Protein AF-A0AAE3S9B0-F1 (afdb_monomer)

Nearest PDB structures (foldseek):
  7q3e-assembly1_A  TM=8.679E-01  e=1.478E-01  Mus musculus
  3nm7-assembly2_D  TM=7.736E-01  e=1.319E-01  Borreliella burgdorferi
  3nm7-assembly1_A  TM=7.515E-01  e=1.319E-01  Borreliella burgdorferi
  3blz-assembly1_D  TM=7.145E-01  e=7.269E-01  Shewanella baltica OS155
  5ly5-assembly1_A-2  TM=7.297E-01  e=1.023E+00  Pyrobaculum calidifontis

Sequence (52 aa):
LDRTEFESLTRQEVQIQGPDGLFYILDYQMIETPDGWQINGVQVIPAPDVFS

Structure (mmCIF, N/CA/C/O backbone):
data_AF-A0AAE3S9B0-F1
#
_entry.id   AF-A0AAE3S9B0-F1
#
loop_
_atom_site.group_PDB
_atom_site.id
_atom_site.type_symbol
_atom_site.label_atom_id
_atom_site.label_alt_id
_atom_site.label_comp_id
_atom_site.label_asym_id
_atom_site.label_entity_id
_atom_site.label_seq_id
_atom_site.pdbx_PDB_ins_code
_atom_site.Cartn_x
_atom_site.Cartn_y
_atom_site.Cartn_z
_atom_site.occupancy
_atom_site.B_iso_or_equiv
_atom_site.auth_seq_id
_atom_site.auth_comp_id
_atom_site.auth_asym_id
_atom_site.auth_atom_id
_atom_site.pdbx_PDB_model_num
ATOM 1 N N . LEU A 1 1 ? 13.422 -2.536 4.556 1.00 63.09 1 LEU A N 1
ATOM 2 C CA . LEU A 1 1 ? 12.025 -2.653 5.018 1.00 63.09 1 LEU A CA 1
ATOM 3 C C . LEU A 1 1 ? 11.914 -1.622 6.095 1.00 63.09 1 LEU A C 1
ATOM 5 O O . LEU A 1 1 ? 12.502 -1.783 7.160 1.00 63.09 1 LEU A O 1
ATOM 9 N N . ASP A 1 2 ? 11.282 -0.530 5.723 1.00 74.69 2 ASP A N 1
ATOM 10 C CA . ASP A 1 2 ? 11.333 0.714 6.460 1.00 74.69 2 ASP A CA 1
ATOM 11 C C . ASP A 1 2 ? 9.953 0.905 7.070 1.00 74.69 2 ASP A C 1
ATOM 13 O O . ASP A 1 2 ? 8.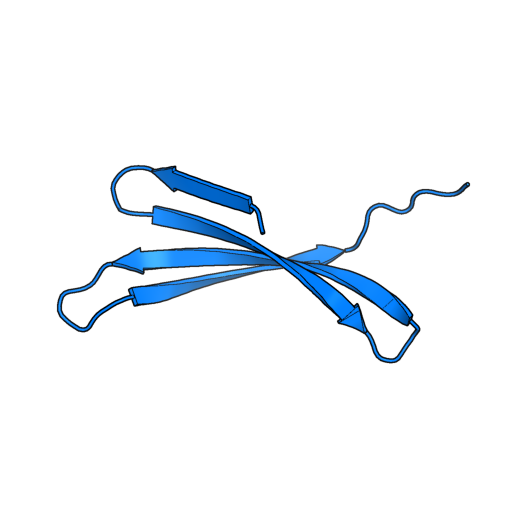932 0.745 6.393 1.00 74.69 2 ASP A O 1
ATOM 17 N N . ARG A 1 3 ? 9.928 1.116 8.388 1.00 81.31 3 ARG A N 1
ATOM 18 C CA . ARG A 1 3 ? 8.702 1.184 9.180 1.00 81.31 3 ARG A CA 1
ATOM 19 C C . ARG A 1 3 ? 8.651 2.502 9.925 1.00 81.31 3 ARG A C 1
ATOM 21 O O . ARG A 1 3 ? 9.617 2.882 10.585 1.00 81.31 3 ARG A O 1
ATOM 28 N N . THR A 1 4 ? 7.510 3.171 9.856 1.00 84.56 4 THR A N 1
ATOM 29 C CA . THR A 1 4 ? 7.225 4.363 10.659 1.00 84.56 4 THR A CA 1
ATOM 30 C C . THR A 1 4 ? 5.904 4.165 11.385 1.00 84.56 4 THR A C 1
ATOM 32 O O . THR A 1 4 ? 4.931 3.710 10.791 1.00 84.56 4 THR A O 1
ATOM 35 N N . GLU A 1 5 ? 5.871 4.475 12.676 1.00 80.62 5 GLU A N 1
ATOM 36 C CA . GLU A 1 5 ? 4.717 4.245 13.548 1.00 80.62 5 GLU A CA 1
ATOM 37 C C . GLU A 1 5 ? 4.181 5.597 14.043 1.00 80.62 5 GLU A C 1
ATOM 39 O O . GLU A 1 5 ? 4.933 6.392 14.606 1.00 80.62 5 GLU A O 1
ATOM 44 N N . PHE A 1 6 ? 2.890 5.858 13.825 1.00 77.06 6 PHE A N 1
ATOM 45 C CA . PHE A 1 6 ? 2.170 7.038 14.313 1.00 77.06 6 PHE A CA 1
ATOM 46 C C . PHE A 1 6 ? 0.892 6.592 15.015 1.00 77.06 6 PHE A C 1
ATOM 48 O O . PHE A 1 6 ? -0.009 6.141 14.329 1.00 77.06 6 PHE A O 1
ATOM 55 N N . GLU A 1 7 ? 0.796 6.744 16.338 1.00 77.94 7 GLU A N 1
ATOM 56 C CA . GLU A 1 7 ? -0.359 6.384 17.192 1.00 77.94 7 GLU A CA 1
ATOM 57 C C . GLU A 1 7 ? -1.057 5.050 16.848 1.00 77.94 7 GLU A C 1
ATOM 59 O O . GLU A 1 7 ? -0.826 4.056 17.527 1.00 77.94 7 GLU A O 1
ATOM 64 N N . SER A 1 8 ? -1.918 5.027 15.825 1.00 77.12 8 SER A N 1
ATOM 65 C CA . SER A 1 8 ? -2.703 3.866 15.365 1.00 77.12 8 SER A CA 1
ATOM 66 C C . SER A 1 8 ? -2.417 3.433 13.918 1.00 77.12 8 SER A C 1
ATOM 68 O O . SER A 1 8 ? -3.050 2.504 13.422 1.00 77.12 8 SER A O 1
ATOM 70 N N . LEU A 1 9 ? -1.514 4.124 13.221 1.00 83.19 9 LEU A N 1
ATOM 71 C CA . LEU A 1 9 ? -1.161 3.913 11.823 1.00 83.19 9 LEU A CA 1
ATOM 72 C C . LEU A 1 9 ? 0.315 3.516 11.714 1.00 83.19 9 LEU A C 1
ATOM 74 O O . LEU A 1 9 ? 1.223 4.278 12.055 1.00 83.19 9 LEU A O 1
ATOM 78 N N . THR A 1 10 ? 0.558 2.328 11.180 1.00 91.25 10 THR A N 1
ATOM 79 C CA . THR A 1 10 ? 1.895 1.856 10.827 1.00 91.25 10 THR A CA 1
ATOM 80 C C . THR A 1 10 ? 2.070 1.955 9.322 1.00 91.25 10 THR A C 1
ATOM 82 O O . THR A 1 10 ? 1.309 1.365 8.559 1.00 91.25 10 THR A O 1
ATOM 85 N N . ARG A 1 11 ? 3.092 2.689 8.889 1.00 93.06 11 ARG A N 1
ATOM 86 C CA . ARG A 1 11 ? 3.523 2.752 7.493 1.00 93.06 11 ARG A CA 1
ATOM 87 C C . ARG A 1 11 ? 4.639 1.738 7.264 1.00 93.06 11 ARG A C 1
ATOM 89 O O . ARG A 1 11 ? 5.579 1.686 8.061 1.00 93.06 11 ARG A O 1
ATOM 96 N N . GLN A 1 12 ? 4.550 0.961 6.191 1.00 91.31 12 GLN A N 1
ATOM 97 C CA . GLN A 1 12 ? 5.564 -0.015 5.806 1.00 91.31 12 GLN A CA 1
ATOM 98 C C . GLN A 1 12 ? 5.886 0.090 4.317 1.00 91.31 12 GLN A C 1
ATOM 100 O O . GLN A 1 12 ? 5.010 -0.089 3.473 1.00 91.31 12 GLN A O 1
ATOM 105 N N . GLU A 1 13 ? 7.164 0.296 4.004 1.00 92.94 13 GLU A N 1
ATOM 106 C CA . GLU A 1 13 ? 7.657 0.310 2.628 1.00 92.94 13 GLU A CA 1
ATOM 107 C C . GLU A 1 13 ? 8.272 -1.038 2.246 1.00 92.94 13 GLU A C 1
ATOM 109 O O . GLU A 1 13 ? 9.161 -1.575 2.923 1.00 92.94 13 GLU A O 1
ATOM 114 N N . VAL A 1 14 ? 7.785 -1.588 1.133 1.00 91.69 14 VAL A N 1
ATOM 115 C CA . VAL A 1 14 ? 8.241 -2.854 0.560 1.00 91.69 14 VAL A CA 1
ATOM 116 C C . VAL A 1 14 ? 8.667 -2.625 -0.881 1.00 91.69 14 VAL A C 1
ATOM 118 O O . VAL A 1 14 ? 7.857 -2.248 -1.721 1.00 91.69 14 VAL A O 1
ATOM 121 N N . GLN A 1 15 ? 9.933 -2.895 -1.181 1.00 91.69 15 GLN A N 1
ATOM 122 C CA . GLN A 1 15 ? 10.430 -2.898 -2.551 1.00 91.69 15 GLN A CA 1
ATOM 123 C C . GLN A 1 15 ? 10.213 -4.276 -3.184 1.00 91.69 15 GLN A C 1
ATOM 125 O O . GLN A 1 15 ? 10.567 -5.298 -2.595 1.00 91.69 15 GLN A O 1
ATOM 130 N N . ILE A 1 16 ? 9.665 -4.295 -4.396 1.00 90.44 16 ILE A N 1
ATOM 131 C CA . ILE A 1 16 ? 9.483 -5.502 -5.208 1.00 90.44 16 ILE A CA 1
ATOM 132 C C . ILE A 1 16 ? 10.093 -5.303 -6.595 1.00 90.44 16 ILE A C 1
ATOM 134 O O . ILE A 1 16 ? 10.171 -4.176 -7.080 1.00 90.44 16 ILE A O 1
ATOM 138 N N . GLN A 1 17 ?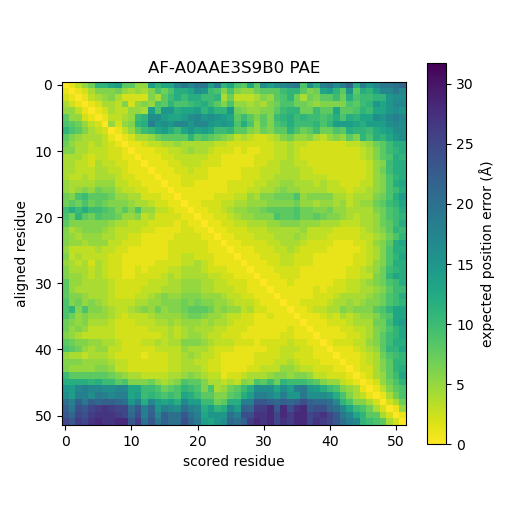 10.505 -6.395 -7.237 1.00 91.56 17 GLN A N 1
ATOM 139 C CA . GLN A 1 17 ? 10.901 -6.396 -8.644 1.00 91.56 17 GLN A CA 1
ATOM 140 C C . GLN A 1 17 ? 9.761 -6.966 -9.494 1.00 91.56 17 GLN A C 1
ATOM 142 O O . GLN A 1 17 ? 9.260 -8.056 -9.212 1.00 91.56 17 GLN A O 1
ATOM 147 N N . GLY A 1 18 ? 9.342 -6.216 -10.510 1.00 87.75 18 GLY A N 1
ATOM 148 C CA . GLY A 1 18 ? 8.349 -6.632 -11.489 1.00 87.75 18 GLY A CA 1
ATOM 149 C C . GLY A 1 18 ? 8.906 -7.623 -12.518 1.00 87.75 18 GLY A C 1
ATOM 150 O O . GLY A 1 18 ? 10.120 -7.810 -12.628 1.00 87.75 18 GLY A O 1
ATOM 151 N N . PRO A 1 19 ? 8.028 -8.269 -13.304 1.00 89.75 19 PRO A N 1
ATOM 152 C CA . PRO A 1 19 ? 8.430 -9.219 -14.346 1.00 89.75 19 PRO A CA 1
ATOM 153 C C . PRO A 1 19 ? 9.180 -8.564 -15.518 1.00 89.75 19 PRO A C 1
ATOM 155 O O . PRO A 1 19 ? 9.878 -9.245 -16.262 1.00 89.75 19 PRO A O 1
ATOM 158 N N . ASP A 1 20 ? 9.045 -7.251 -15.676 1.00 87.88 20 ASP A N 1
ATOM 159 C CA . ASP A 1 20 ? 9.796 -6.397 -16.598 1.00 87.88 20 ASP A CA 1
ATOM 160 C C . ASP A 1 20 ? 11.192 -6.015 -16.072 1.00 87.88 20 ASP A C 1
ATOM 162 O O . ASP A 1 20 ? 11.971 -5.374 -16.775 1.00 87.88 20 ASP A O 1
ATOM 166 N N . GLY A 1 21 ? 11.526 -6.426 -14.845 1.00 87.81 21 GLY A N 1
ATOM 167 C CA . GLY A 1 21 ? 12.792 -6.135 -14.182 1.00 87.81 21 GLY A CA 1
ATOM 168 C C . GLY A 1 21 ? 12.827 -4.785 -13.466 1.00 87.81 21 GLY A C 1
ATOM 169 O O . GLY A 1 21 ? 13.834 -4.502 -12.812 1.00 87.81 21 GLY A O 1
ATOM 170 N N . LEU A 1 22 ? 11.756 -3.985 -13.541 1.00 86.44 22 LEU A N 1
ATOM 171 C CA . LEU A 1 22 ? 11.648 -2.697 -12.856 1.00 86.44 22 LEU A CA 1
ATOM 172 C C . LEU A 1 22 ? 11.367 -2.885 -11.365 1.00 86.44 22 LEU A C 1
ATOM 174 O O . LEU A 1 22 ? 10.726 -3.849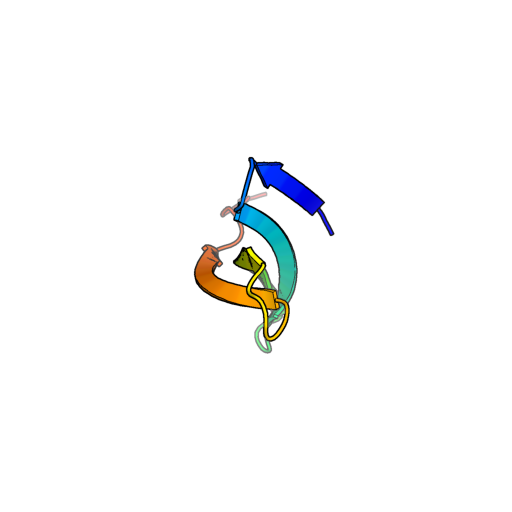 -10.950 1.00 86.44 22 LEU A O 1
ATOM 178 N N . PHE A 1 23 ? 11.840 -1.948 -10.544 1.00 87.94 23 PHE A N 1
ATOM 179 C CA . PHE A 1 23 ? 11.512 -1.929 -9.122 1.00 87.94 23 PHE A CA 1
ATOM 180 C C . PHE A 1 23 ? 10.296 -1.049 -8.850 1.00 87.94 23 PHE A C 1
ATOM 182 O O . PHE A 1 23 ? 10.140 0.021 -9.434 1.00 87.94 23 PHE A O 1
ATOM 189 N N . TYR A 1 24 ? 9.473 -1.486 -7.906 1.00 87.44 24 TYR A N 1
ATOM 190 C CA . TYR A 1 24 ? 8.339 -0.732 -7.384 1.00 87.44 24 TYR A CA 1
ATOM 191 C C . TYR A 1 24 ? 8.438 -0.679 -5.868 1.00 87.44 24 TYR A C 1
ATOM 193 O O . TYR A 1 24 ? 8.885 -1.645 -5.244 1.00 87.44 24 TYR A O 1
ATOM 201 N N . ILE A 1 25 ? 7.989 0.424 -5.276 1.00 92.06 25 ILE A N 1
ATOM 202 C CA . ILE A 1 25 ? 7.803 0.519 -3.831 1.00 92.06 25 ILE A CA 1
ATOM 203 C C . ILE A 1 25 ? 6.306 0.451 -3.551 1.00 92.06 25 ILE A C 1
ATOM 205 O O . ILE A 1 25 ? 5.513 1.205 -4.110 1.00 92.06 25 ILE A O 1
ATOM 209 N N . LEU A 1 26 ? 5.920 -0.474 -2.682 1.00 93.56 26 LEU A N 1
ATOM 210 C CA . LEU A 1 26 ? 4.587 -0.548 -2.113 1.00 93.56 26 LEU A CA 1
ATOM 211 C C . LEU A 1 26 ? 4.618 0.117 -0.743 1.00 93.56 26 LEU A C 1
ATOM 213 O O . LEU A 1 26 ? 5.354 -0.318 0.144 1.00 93.56 26 LEU A O 1
ATOM 217 N N . ASP A 1 27 ? 3.815 1.158 -0.589 1.00 94.19 27 ASP A N 1
ATOM 218 C CA . ASP A 1 27 ? 3.594 1.853 0.670 1.00 94.19 27 ASP A CA 1
ATOM 219 C C . ASP A 1 27 ? 2.291 1.339 1.292 1.00 94.19 27 ASP A C 1
ATOM 221 O O . ASP A 1 27 ? 1.189 1.627 0.809 1.00 94.19 27 ASP A O 1
ATOM 225 N N . TYR A 1 28 ? 2.436 0.512 2.326 1.00 94.94 28 TYR A N 1
ATOM 226 C CA . TYR A 1 28 ? 1.331 -0.048 3.088 1.00 94.94 28 TYR A CA 1
ATOM 227 C C . TYR A 1 28 ? 1.033 0.809 4.307 1.00 94.94 28 TYR A C 1
ATOM 229 O O . TYR A 1 28 ? 1.906 1.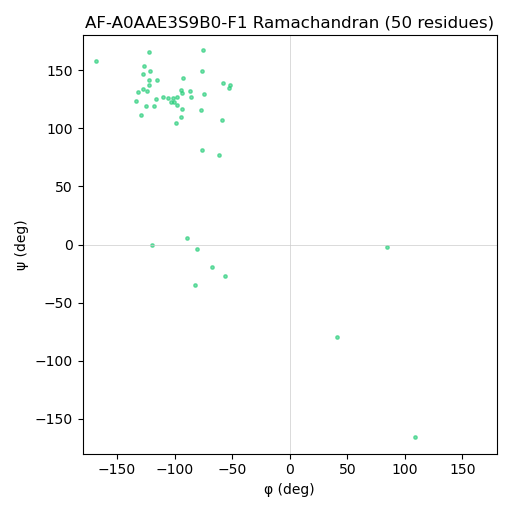068 5.133 1.00 94.94 28 TYR A O 1
ATOM 237 N N . GLN A 1 29 ? -0.240 1.145 4.472 1.00 94.75 29 GLN A N 1
ATOM 238 C CA . GLN A 1 29 ? -0.777 1.663 5.719 1.00 94.75 29 GLN A CA 1
ATOM 239 C C . GLN A 1 29 ? -1.497 0.533 6.439 1.00 94.75 29 GLN A C 1
ATOM 241 O O . GLN A 1 29 ? -2.436 -0.055 5.902 1.00 94.75 29 GLN A O 1
ATOM 246 N N . MET A 1 30 ? -1.068 0.252 7.658 1.00 95.12 30 MET A N 1
ATOM 247 C CA . MET A 1 30 ? -1.603 -0.786 8.521 1.00 95.12 30 MET A CA 1
ATOM 248 C C . MET A 1 30 ? -2.232 -0.142 9.754 1.00 95.12 30 MET A C 1
ATOM 250 O O . MET A 1 30 ? -1.690 0.820 10.295 1.00 95.12 30 MET A O 1
ATOM 254 N N . ILE A 1 31 ? -3.357 -0.687 10.20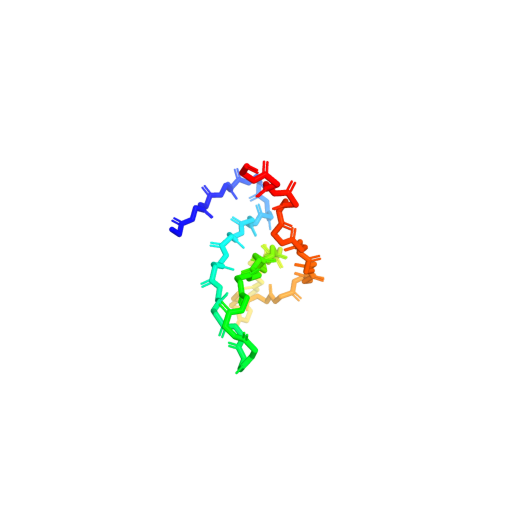3 1.00 94.06 31 ILE A N 1
ATOM 255 C CA . ILE A 1 31 ? -4.000 -0.317 11.467 1.00 94.06 31 ILE A CA 1
ATOM 256 C C . ILE A 1 31 ? -4.131 -1.557 12.346 1.00 94.06 31 ILE A C 1
ATOM 258 O O . ILE A 1 31 ? -4.406 -2.655 11.851 1.00 94.06 31 ILE A O 1
ATOM 262 N N . GLU A 1 32 ? -3.927 -1.392 13.648 1.00 92.81 32 GLU A N 1
ATOM 263 C CA . GLU A 1 32 ? -4.139 -2.463 14.619 1.00 92.81 32 GLU A CA 1
ATOM 264 C C . GLU A 1 32 ? -5.611 -2.484 15.048 1.00 92.81 32 GLU A C 1
ATOM 266 O O . GLU A 1 32 ? -6.178 -1.467 15.451 1.00 92.81 32 GLU A O 1
ATOM 271 N N . THR A 1 33 ? -6.251 -3.646 14.935 1.00 91.81 33 THR A N 1
ATOM 272 C CA . THR A 1 33 ? -7.646 -3.875 15.336 1.00 91.81 33 THR A CA 1
ATOM 273 C C . THR A 1 33 ? -7.710 -5.008 16.365 1.00 91.81 33 THR A C 1
ATOM 275 O O . THR A 1 33 ? -6.744 -5.763 16.489 1.00 91.81 33 THR A O 1
ATOM 278 N N . PRO A 1 34 ? -8.833 -5.195 17.084 1.00 95.69 34 PRO A N 1
ATOM 279 C CA . PRO A 1 34 ? -8.986 -6.332 17.995 1.00 95.69 34 PRO A CA 1
ATOM 280 C C . PRO A 1 34 ? -8.789 -7.705 17.328 1.00 95.69 34 PRO A C 1
ATOM 282 O O . PRO A 1 34 ? -8.358 -8.644 17.991 1.00 95.69 34 PRO A O 1
ATOM 285 N N . ASP A 1 35 ? -9.052 -7.807 16.022 1.00 94.75 35 ASP A N 1
ATOM 286 C CA . ASP A 1 35 ? -8.875 -9.027 15.225 1.00 94.75 35 ASP A CA 1
ATOM 287 C C . ASP A 1 35 ? -7.462 -9.148 14.610 1.00 94.75 35 ASP A C 1
ATOM 289 O O . ASP A 1 35 ? -7.185 -10.067 13.839 1.00 94.75 35 ASP A O 1
ATOM 293 N N . GLY A 1 36 ? -6.555 -8.224 14.949 1.00 93.06 36 GLY A N 1
ATOM 294 C CA . GLY A 1 36 ? -5.180 -8.153 14.455 1.00 93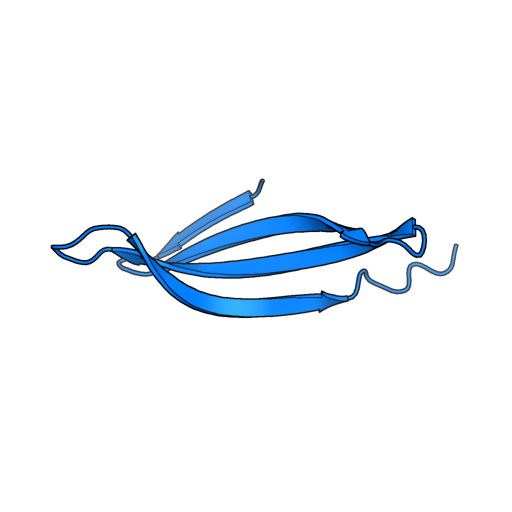.06 36 GLY A CA 1
ATOM 295 C C . GLY A 1 36 ? -4.930 -6.993 13.487 1.00 93.06 36 GLY A C 1
ATOM 296 O O . GLY A 1 36 ? -5.716 -6.049 13.378 1.00 93.06 36 GLY A O 1
ATOM 297 N N . TRP A 1 37 ? -3.799 -7.053 12.786 1.00 93.19 37 TRP A N 1
ATOM 298 C CA . TRP A 1 37 ? -3.384 -6.026 11.831 1.00 93.19 37 TRP A CA 1
ATOM 299 C C . TRP A 1 37 ? -4.189 -6.102 10.537 1.00 93.19 37 TRP A C 1
ATOM 301 O O . TRP A 1 37 ? -4.273 -7.157 9.909 1.00 93.19 37 TRP A O 1
ATOM 311 N N . GLN A 1 38 ? -4.724 -4.963 10.108 1.00 94.31 38 GLN A N 1
ATOM 312 C CA . GLN A 1 38 ? -5.458 -4.83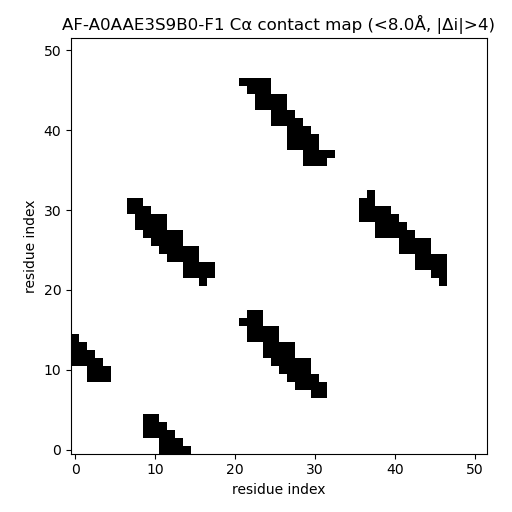7 8.854 1.00 94.31 38 GLN A CA 1
ATOM 313 C C . GLN A 1 38 ? -4.808 -3.804 7.939 1.00 94.31 38 GLN A C 1
ATOM 315 O O . GLN A 1 38 ? -4.211 -2.830 8.398 1.00 94.31 38 GLN A O 1
ATOM 320 N N . ILE A 1 39 ? -4.945 -4.019 6.631 1.00 94.94 39 ILE A N 1
ATOM 321 C CA . ILE A 1 39 ? -4.512 -3.058 5.618 1.00 94.94 39 ILE A CA 1
ATOM 322 C C . ILE A 1 39 ? -5.547 -1.935 5.566 1.00 94.94 39 ILE A C 1
ATOM 324 O O . ILE A 1 39 ? -6.692 -2.156 5.181 1.00 94.94 39 ILE A O 1
ATOM 328 N N . ASN A 1 40 ? -5.125 -0.728 5.923 1.00 93.88 40 ASN A N 1
ATOM 329 C CA . ASN A 1 40 ? -5.908 0.493 5.764 1.00 93.88 40 ASN A CA 1
ATOM 330 C C . ASN A 1 40 ? -5.806 1.047 4.336 1.00 93.88 40 ASN A C 1
ATOM 332 O O . ASN A 1 40 ? -6.772 1.578 3.795 1.00 93.88 40 ASN A O 1
ATOM 336 N N . GLY A 1 41 ? -4.638 0.905 3.703 1.00 94.38 41 GLY A N 1
ATOM 337 C CA . GLY A 1 41 ? -4.416 1.372 2.339 1.00 94.38 41 GLY A CA 1
ATOM 338 C C . GLY A 1 41 ? -3.117 0.860 1.732 1.00 94.38 41 GLY A C 1
ATOM 339 O O . GLY A 1 41 ? -2.183 0.495 2.445 1.00 94.38 41 GLY A O 1
ATOM 340 N N . VAL A 1 42 ? -3.072 0.847 0.400 1.00 95.12 42 VAL A N 1
ATOM 341 C CA . VAL A 1 42 ? -1.882 0.505 -0.389 1.00 95.12 42 VAL A CA 1
ATOM 342 C C . VAL A 1 42 ? -1.693 1.569 -1.456 1.00 95.12 42 VAL A C 1
ATOM 344 O O . VAL A 1 42 ? -2.646 1.908 -2.161 1.00 95.12 42 VAL A O 1
ATOM 347 N N . GLN A 1 43 ? -0.478 2.090 -1.586 1.00 94.00 43 GLN A N 1
ATOM 348 C CA . GLN A 1 43 ? -0.075 2.954 -2.692 1.00 94.00 43 GLN A CA 1
ATOM 349 C C . GLN A 1 43 ? 1.128 2.340 -3.405 1.00 94.00 43 GLN A C 1
ATOM 351 O O . GLN A 1 43 ? 2.051 1.839 -2.765 1.00 94.00 43 GLN A O 1
ATOM 356 N N . VAL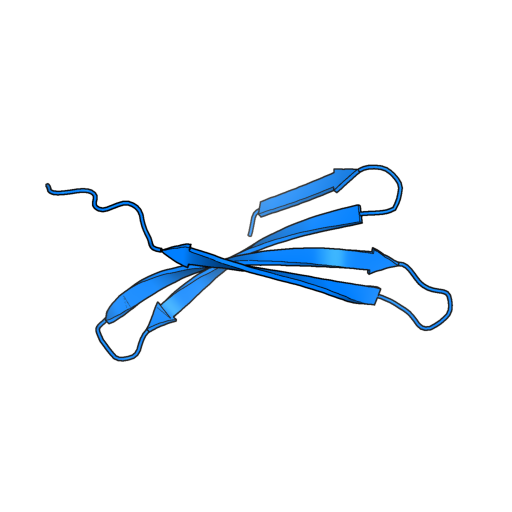 A 1 44 ? 1.116 2.377 -4.738 1.00 91.50 44 VAL A N 1
ATOM 357 C CA . VAL A 1 44 ? 2.284 2.018 -5.547 1.00 91.50 44 VAL A CA 1
ATOM 358 C C . VAL A 1 44 ? 3.038 3.301 -5.839 1.00 91.50 44 VAL A C 1
ATOM 360 O O . VAL A 1 44 ? 2.518 4.191 -6.511 1.00 91.50 44 VAL A O 1
ATOM 363 N N . ILE A 1 45 ? 4.259 3.388 -5.336 1.00 85.56 45 ILE A N 1
ATOM 364 C CA . ILE A 1 45 ? 5.189 4.451 -5.671 1.00 85.56 45 ILE A CA 1
ATOM 365 C C . ILE A 1 45 ? 6.046 3.902 -6.820 1.00 85.56 45 ILE A C 1
ATOM 367 O O . ILE A 1 45 ? 6.820 2.958 -6.603 1.00 85.56 45 ILE A O 1
ATOM 371 N N . PRO A 1 46 ? 5.883 4.412 -8.056 1.00 74.88 46 PRO A N 1
ATOM 372 C CA . PRO A 1 46 ? 6.795 4.053 -9.131 1.00 74.88 46 PRO A CA 1
ATOM 373 C C . PRO A 1 46 ? 8.209 4.438 -8.696 1.00 74.88 46 PRO A C 1
ATOM 375 O O . PRO A 1 46 ? 8.393 5.482 -8.061 1.00 74.88 46 PRO A O 1
ATOM 378 N N . ALA A 1 47 ? 9.198 3.588 -8.987 1.00 69.81 47 ALA A N 1
ATOM 379 C CA . ALA A 1 47 ? 10.580 3.962 -8.723 1.00 69.81 47 ALA A CA 1
ATOM 380 C C . ALA A 1 47 ? 10.846 5.330 -9.368 1.00 69.81 47 ALA A C 1
ATOM 382 O O . ALA A 1 47 ? 10.365 5.567 -10.481 1.00 69.81 47 ALA A O 1
ATOM 383 N N . PRO A 1 48 ? 11.554 6.241 -8.677 1.00 64.75 48 PRO A N 1
ATOM 384 C CA . PRO A 1 48 ? 11.932 7.498 -9.294 1.00 64.75 48 PRO A CA 1
ATOM 385 C C . PRO A 1 48 ? 12.627 7.181 -10.617 1.00 64.75 48 PRO A C 1
ATOM 387 O O . PRO A 1 48 ? 13.475 6.286 -10.657 1.00 64.75 48 PRO A O 1
ATOM 390 N N . ASP A 1 49 ? 12.258 7.896 -11.681 1.00 56.06 49 ASP A N 1
ATOM 391 C CA . ASP A 1 49 ? 13.020 7.932 -12.927 1.00 56.06 49 ASP A CA 1
ATOM 392 C C . ASP A 1 49 ? 14.401 8.517 -12.605 1.00 56.06 49 ASP A C 1
ATOM 394 O O . ASP A 1 49 ? 14.679 9.698 -12.816 1.00 56.06 49 ASP A O 1
ATOM 398 N N . VAL A 1 50 ? 15.283 7.714 -12.014 1.00 53.06 50 VAL A N 1
ATOM 399 C CA . VAL A 1 50 ? 16.697 8.041 -11.944 1.00 53.06 50 VAL A CA 1
ATOM 400 C C . VAL A 1 50 ? 17.225 7.746 -13.339 1.00 53.06 50 VAL A C 1
ATOM 402 O O . VAL A 1 50 ? 17.744 6.666 -13.614 1.00 53.06 50 VAL A O 1
ATOM 405 N N . PHE A 1 51 ? 17.023 8.697 -14.252 1.00 52.00 51 PHE A N 1
ATOM 406 C CA . PHE A 1 51 ? 17.823 8.763 -15.463 1.00 52.00 51 PHE A CA 1
ATOM 407 C C . PHE A 1 51 ? 19.275 8.920 -15.008 1.00 52.00 51 PHE A C 1
ATOM 409 O O . PHE A 1 51 ? 19.647 9.950 -14.440 1.00 52.00 51 PHE A O 1
ATOM 416 N N . SER A 1 52 ? 20.047 7.845 -15.167 1.00 47.41 52 SER A N 1
ATOM 417 C CA . SER A 1 52 ? 21.501 7.876 -15.025 1.00 47.41 52 SER A CA 1
ATOM 418 C C . SER A 1 52 ? 22.154 8.687 -16.138 1.00 47.41 52 SER A C 1
ATOM 420 O O . SER A 1 52 ? 21.536 8.851 -17.214 1.00 47.41 52 SER A O 1
#

Radius of gyration: 13.47 Å; Cα contacts (8 Å, |Δi|>4): 96; chains: 1; bounding box: 30×18×35 Å

Foldseek 3Di:
DDWDDDDFWIWDWDWDADPVRFIKIKIWIWGQDPVGIDTPDIDIDGDPPPPD

Mean predicted aligned error: 6.1 Å

pLDDT: mean 85.2, std 12.36, range [47.41, 95.69]

Secondary structure (DSSP, 8-state):
-EEEEETTEEEEEEEEE-TTS-EEEEEEEEEEETTEEEEEEEEEEEPP----

Solvent-accessible surface area (backbone atoms only — not comparable to full-atom values): 3232 Å² total; per-residue (Å²): 127,53,72,51,81,50,103,65,43,36,40,38,43,43,81,45,73,46,98,87,68,48,59,37,34,38,44,35,33,32,32,78,48,99,93,42,80,41,80,75,45,78,44,81,44,73,55,76,88,73,78,125

=== Feature glossary ===
A reading guide for the features in this record.

Start from the sequence.

  · Sequence gives the chain of amino acids in standard one-letter code (A=alanine, C=cysteine, …, Y=tyrosine), read N→C. It is the only feature that is directly encoded by the gene; all structural features are derived from the folded form of this sequence.

Fold it, and you get atomic coordinates and the backbone conformation that goes with them.

  · Structure coordinates are given as an mmCIF _atom_site loop: one row per atom with element, residue name, chain id, sequence number, and x/y/z position in Å. Only the four main-chain atoms per residue are included here; side chains are omitted to keep the record compact.

  · Backbone dihedral angles. Every residue except chain termini has a φ (preceding-C → N → Cα → C) and a ψ (N → Cα → C → next-N). They are reported in degrees following the IUPAC sign convention. Secondary structure is essentially a statement about which (φ, ψ) basin each residue occupies.

  · Eight-state secondary structure (DSSP): H is the canonical α-helix, G the tighter 3₁₀-helix, I the wider π-helix; E/B are β-structure, T and S are turns and bends, and '-' is everything else. DSSP derives these from the pattern of main-chain N–H···O=C hydrogen bonds, not from the sequence.

  · SS3 is a coarse helix/strand/coil call (letters a/b/c) made by the P-SEA algorithm from inter-Cα distances and dihedrals. It is less detailed than DSSP but needs only Cα positions.

Summarize the fold with a handful of shape descriptors and a per-residue structural alphabet.

  · Radius of gyration (Rg) is the root-mean-square distance of Cα atoms from their centroid — a single number for overall size and compactness. A globular domain of N residues has Rg ≈ 2.2·N^0.38 Å; an extended or disordered chain has a much larger Rg. The Cα contact count is the number of residue pairs whose Cα atoms are within 8 Å and are more than four positions apart in sequence — a standard proxy for tertiary packing density. The bounding box is the smallest axis-aligned box enclosing all Cα atoms.

  · 3Di is Foldseek's structural alphabet. Each residue is assigned one of twenty discrete states based on how its Cα sits relative to its spatial (not sequential) neighbors. Aligning 3Di strings finds structural homologs roughly as well as full 3D superposition, but orders of magnitude faster.

  · Solvent-accessible surface area (SASA) is the area in Å² traced out by the centre of a 1.4 Å probe sphere (a water molecule) rolled over the protein's van der Waals surface (Shrake–Rupley / Lee–Richards construction). Buried residues have near-zero SASA; fully exposed residues can exceed 200 Å². The total SASA scales roughly with the number of surface residues.

Ask how reliable the model is.

  · For AlphaFold models, the B-factor field carries pLDDT — the model's own estimate of local accuracy on a 0–100 scale. Regions with pLDDT<50 should be treated as essentially unmodeled; they often correspond to intrinsically disordered segments.

  · For experimental (PDB) structures, the B-factor (temperature factor) quantifies the positional spread of each atom in the crystal — a combination of thermal vibration and static disorder — in units of Å². High B-factors mark flexible loops or poorly resolved regions; low B-factors mark the rigid, well-ordered core.

  · Predicted Aligned Error (PAE) is an AlphaFold confidence matrix: entry (i, j) is the expected error in the position of residue j, in ångströms, when the prediction is superimposed on the true structure at residue i. Low PAE within a block of residues means that block is internally rigid and well-predicted; high PAE between two blocks means their relative placement is uncertain even if each block individually is confident.

Place it in context: what it resembles, what it is annotated as, and how it looks.

  · Structural nearest neighbors (via Foldseek easy-search vs the PDB). Reported per hit: target PDB id, E-value, and align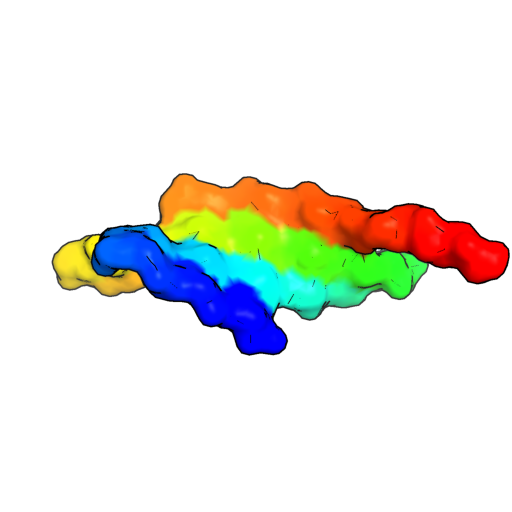ment TM-score. A TM-score above ~0.5 is the conventional threshold for 'same fold'.

  · Functional annotations link the protein to curated databases. InterPro entries identify conserved domains and families by matching the sequence against member-database signatures (Pfam, PROSITE, CDD, …). Gene Ontology (GO) terms describe molecular function, biological process, and cellular component in a controlled vocabulary. CATH places the structure in a hierarchical fold classification (Class/Architecture/Topology/Homologous-superfamily). The organism is the source species.

  · The contact map is a binary N×N matrix image: pixel (i, j) is dark where Cα_i and Cα_j are within 8 Å and |i−j|>4. Because the |i−j|>4 filter removes local helical contacts, off-diagonal stripes parallel to the main diagonal indicate parallel β-sheets; stripes perpendicular to it indicate antiparallel β-sheets. The Ramachandran plot scatters every residue's (φ, ψ) pair against the sterically allowed regions. The PAE heatmap renders the predicted-aligned-error matrix.

  · Six rendered views show the 3D structure from the faces of a cube — i.e. along ±x, ±y, ±z. Rendering representation is drawn randomly per protein from cartoon (secondary-structure ribbons), sticks (backbone bonds), or molecular surface; coloring is either N→C rainbow (blue at the N-terminus through red at the C-terminus) or one color per chain.